Protein AF-A0A7S3GNU5-F1 (afdb_monomer_lite)

Sequence (119 aa):
MFAKAFVFVLLFIGVCAAVDQLLFTGKYSDPNHPGCARSVIRTSGSDGQVYGADAAGGEGVACDGSTDVKWGPLSAAIDGLKLVVDFSPKGGPSNLNGTYSVERNAIVWQDGNAWTKIN

Structure (mmCIF, N/CA/C/O backbone):
data_AF-A0A7S3GNU5-F1
#
_entry.id   AF-A0A7S3GNU5-F1
#
loop_
_atom_site.group_PDB
_atom_site.id
_atom_site.type_symbol
_atom_site.label_atom_id
_atom_site.label_alt_id
_atom_site.label_comp_id
_atom_site.label_asym_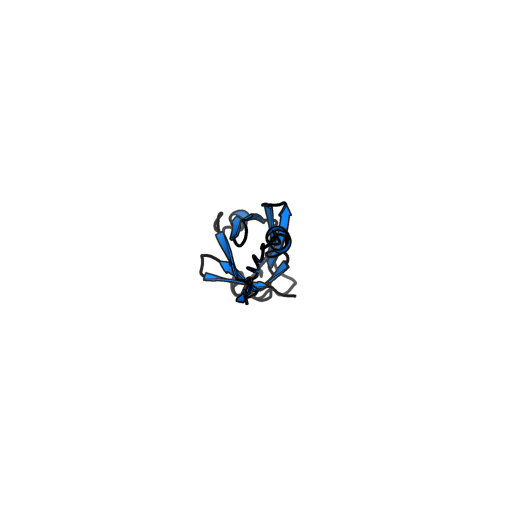id
_atom_site.label_entity_id
_atom_site.label_seq_id
_atom_site.pdbx_PDB_ins_code
_atom_site.Cartn_x
_atom_site.Cartn_y
_atom_site.Cartn_z
_atom_site.occupancy
_atom_site.B_iso_or_equiv
_atom_site.auth_seq_id
_atom_site.auth_comp_id
_atom_site.auth_asym_id
_atom_site.auth_atom_id
_atom_site.pdbx_PDB_model_num
ATOM 1 N N . MET A 1 1 ? -47.032 -33.879 32.117 1.00 41.66 1 MET A N 1
ATOM 2 C CA . MET A 1 1 ? -45.845 -33.815 31.238 1.00 41.66 1 MET A CA 1
ATOM 3 C C . MET A 1 1 ? -45.795 -32.416 30.644 1.00 41.66 1 MET A C 1
ATOM 5 O O . MET A 1 1 ? -46.633 -32.107 29.816 1.00 41.66 1 MET A O 1
ATOM 9 N N . PHE A 1 2 ? -44.901 -31.547 31.119 1.00 42.56 2 PHE A N 1
ATOM 10 C CA . PHE A 1 2 ? -44.709 -30.205 30.555 1.00 42.56 2 PHE A CA 1
ATOM 11 C C . PHE A 1 2 ? -43.218 -30.032 30.270 1.00 42.56 2 PHE A C 1
ATOM 13 O O . PHE A 1 2 ? -42.418 -29.935 31.198 1.00 42.56 2 PHE A O 1
ATOM 20 N N . ALA A 1 3 ? -42.839 -30.063 28.994 1.00 42.62 3 ALA A N 1
ATOM 21 C CA . ALA A 1 3 ? -41.476 -29.782 28.567 1.00 42.62 3 ALA A CA 1
ATOM 22 C C . ALA A 1 3 ? -41.284 -28.260 28.514 1.00 42.62 3 ALA A C 1
ATOM 24 O O . ALA A 1 3 ? -41.952 -27.571 27.745 1.00 42.62 3 ALA A O 1
ATOM 25 N N . LYS A 1 4 ? -40.393 -27.727 29.357 1.00 44.97 4 LYS A N 1
ATOM 26 C CA . LYS A 1 4 ? -39.933 -26.337 29.270 1.00 44.97 4 LYS A CA 1
ATOM 27 C C . LYS A 1 4 ? -38.939 -26.231 28.115 1.00 44.97 4 LYS A C 1
ATOM 29 O O . LYS A 1 4 ? -37.869 -26.830 28.174 1.00 44.97 4 LYS A O 1
ATOM 34 N N . ALA A 1 5 ? -39.290 -25.468 27.086 1.00 49.53 5 ALA A N 1
ATOM 35 C CA . ALA A 1 5 ? -38.355 -25.080 26.041 1.00 49.53 5 ALA A CA 1
ATOM 36 C C . ALA A 1 5 ? -37.333 -24.091 26.625 1.00 49.53 5 ALA A C 1
ATOM 38 O O . ALA A 1 5 ? -37.691 -23.001 27.069 1.00 49.53 5 ALA A O 1
ATOM 39 N N . PHE A 1 6 ? -36.064 -24.492 26.650 1.00 51.59 6 PHE A N 1
ATOM 40 C CA . PHE A 1 6 ? -34.943 -23.599 26.923 1.00 51.59 6 PHE A CA 1
ATOM 41 C C . PHE A 1 6 ? -34.643 -22.813 25.645 1.00 51.59 6 PHE A C 1
ATOM 43 O O . PHE A 1 6 ? -34.148 -23.369 24.668 1.00 51.59 6 PHE A O 1
ATOM 50 N N . VAL A 1 7 ? -34.958 -21.519 25.642 1.00 51.97 7 VAL A N 1
ATOM 51 C CA . VAL A 1 7 ? -34.504 -20.599 24.596 1.00 51.97 7 VAL A CA 1
ATOM 52 C C . VAL A 1 7 ? -33.064 -20.214 24.926 1.00 51.97 7 VAL A C 1
ATOM 54 O O . VAL A 1 7 ? -32.810 -19.496 25.891 1.00 51.97 7 VAL A O 1
ATOM 57 N N . PHE A 1 8 ? -32.116 -20.718 24.140 1.00 47.41 8 PHE A N 1
ATOM 58 C CA . PHE A 1 8 ? -30.720 -20.293 24.188 1.00 47.41 8 PHE A CA 1
AT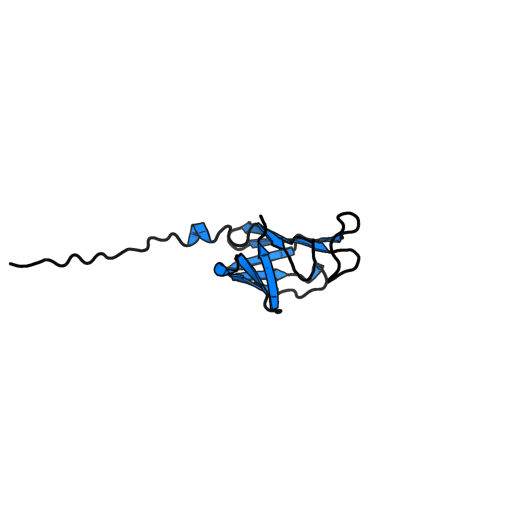OM 59 C C . PHE A 1 8 ? -30.600 -18.971 23.419 1.00 47.41 8 PHE A C 1
ATOM 61 O O . PHE A 1 8 ? -30.479 -18.955 22.196 1.00 47.41 8 PHE A O 1
ATOM 68 N N . VAL A 1 9 ? -30.677 -17.841 24.125 1.00 55.81 9 VAL A N 1
ATOM 69 C CA . VAL A 1 9 ? -30.266 -16.552 23.557 1.00 55.81 9 VAL A CA 1
ATOM 70 C C . VAL A 1 9 ? -28.740 -16.531 23.574 1.00 55.81 9 VAL A C 1
ATOM 72 O O . VAL A 1 9 ? -28.121 -16.280 24.607 1.00 55.81 9 VAL A O 1
ATOM 75 N N . LEU A 1 10 ? -28.128 -16.842 22.432 1.00 54.47 10 LEU A N 1
ATOM 76 C CA . LEU A 1 10 ? -26.713 -16.578 22.185 1.00 54.47 10 LEU A CA 1
ATOM 77 C C . LEU A 1 10 ? -26.522 -15.060 22.142 1.00 54.47 10 LEU A C 1
ATOM 79 O O . LEU A 1 10 ? -26.723 -14.408 21.119 1.00 54.47 10 LEU A O 1
ATOM 83 N N . LEU A 1 11 ? -26.169 -14.491 23.291 1.00 52.84 11 LEU A N 1
ATOM 84 C CA . LEU A 1 11 ? -25.666 -13.133 23.382 1.00 52.84 11 LEU A CA 1
ATOM 85 C C . LEU A 1 11 ? -24.315 -13.112 22.650 1.00 52.84 11 LEU A C 1
ATOM 87 O O . LEU A 1 11 ? -23.327 -13.640 23.156 1.00 52.84 11 LEU A O 1
ATOM 91 N N . PHE A 1 12 ? -24.269 -12.550 21.439 1.00 55.47 12 PHE A N 1
ATOM 92 C CA . PHE A 1 12 ? -23.013 -12.249 20.751 1.00 55.47 12 PHE A CA 1
ATOM 93 C C . PHE A 1 12 ? -22.323 -11.106 21.503 1.00 55.47 12 PHE A C 1
ATOM 95 O O . PHE A 1 12 ? -22.512 -9.928 21.207 1.00 55.47 12 PHE A O 1
ATOM 102 N N . ILE A 1 13 ? -21.563 -11.460 22.536 1.00 55.25 13 ILE A N 1
ATOM 103 C CA . ILE A 1 13 ? -20.775 -10.515 23.321 1.00 55.25 13 ILE A CA 1
ATOM 104 C C . ILE A 1 13 ? -19.635 -10.003 22.431 1.00 55.25 13 ILE A C 1
ATOM 106 O O . ILE A 1 13 ? -18.634 -10.681 22.253 1.00 55.25 13 ILE A O 1
ATOM 110 N N . GLY A 1 14 ? -19.821 -8.830 21.825 1.00 57.25 14 GLY A N 1
ATOM 111 C CA . GLY A 1 14 ? -18.801 -7.797 21.599 1.00 57.25 14 GLY A CA 1
ATOM 112 C C . GLY A 1 14 ? -17.354 -8.185 21.252 1.00 57.25 14 GLY A C 1
ATOM 113 O O . GLY A 1 14 ? -16.448 -7.539 21.767 1.00 57.25 14 GLY A O 1
ATOM 114 N N . VAL A 1 15 ? -17.093 -9.151 20.363 1.00 52.34 15 VAL A N 1
ATOM 115 C CA . VAL A 1 15 ? -15.712 -9.434 19.887 1.00 52.34 15 VAL A CA 1
ATOM 116 C C . VAL A 1 15 ? -15.285 -8.523 18.715 1.00 52.34 15 VAL A C 1
ATOM 118 O O . VAL A 1 15 ? -14.129 -8.533 18.303 1.00 52.34 15 VAL A O 1
ATOM 121 N N . CYS A 1 16 ? -16.181 -7.678 18.188 1.00 55.50 16 CYS A N 1
ATOM 122 C CA . CYS A 1 16 ? -15.939 -6.902 16.959 1.00 55.50 16 CYS A CA 1
ATOM 123 C C . CYS A 1 16 ? -14.730 -5.940 17.041 1.00 55.50 16 CYS A C 1
ATOM 125 O O . CYS A 1 16 ? -14.024 -5.750 16.057 1.00 55.50 16 CYS A O 1
ATOM 127 N N . ALA A 1 17 ? -14.430 -5.374 18.215 1.00 52.12 17 ALA A N 1
ATOM 128 C CA . ALA A 1 17 ? -13.407 -4.330 18.335 1.00 52.12 17 ALA A CA 1
ATOM 129 C C . ALA A 1 17 ? -11.954 -4.845 18.286 1.00 52.12 17 ALA A C 1
ATOM 131 O O . ALA A 1 17 ? -11.064 -4.108 17.871 1.00 52.12 17 ALA A O 1
ATOM 132 N N . ALA A 1 18 ? -11.690 -6.090 18.701 1.00 53.22 18 ALA A N 1
ATOM 133 C CA . ALA A 1 18 ? -10.322 -6.620 18.761 1.00 53.22 18 ALA A CA 1
ATOM 134 C C . ALA A 1 18 ? -9.830 -7.167 17.409 1.00 53.22 18 ALA A C 1
ATOM 136 O O . ALA A 1 18 ? -8.633 -7.134 17.133 1.00 53.22 18 ALA A O 1
ATOM 137 N N . VAL A 1 19 ? -10.745 -7.634 16.552 1.00 55.22 19 VAL A N 1
ATOM 138 C CA . VAL A 1 19 ? -10.419 -8.132 15.202 1.00 55.22 19 VAL A CA 1
ATOM 139 C C . VAL A 1 19 ? -10.185 -7.005 14.188 1.00 55.22 19 VAL A C 1
ATOM 141 O O . VAL A 1 19 ? -9.490 -7.212 13.197 1.00 55.22 19 VAL A O 1
ATOM 144 N N . ASP A 1 20 ? -10.703 -5.803 14.453 1.00 60.38 20 ASP A N 1
ATOM 145 C CA . ASP A 1 20 ? -10.592 -4.649 13.551 1.00 60.38 20 ASP A CA 1
ATOM 146 C C . ASP A 1 20 ? -9.196 -3.993 13.562 1.00 60.38 20 ASP A C 1
ATOM 148 O O . ASP A 1 20 ? -8.709 -3.489 12.550 1.00 60.38 20 ASP A O 1
ATOM 152 N N . GLN A 1 21 ? -8.492 -4.031 14.698 1.00 60.50 21 GLN A N 1
ATOM 153 C CA . GLN A 1 21 ? -7.303 -3.193 14.921 1.00 60.50 21 GLN A CA 1
ATOM 154 C C . GLN A 1 21 ? -6.106 -3.519 14.007 1.00 60.50 21 GLN A C 1
ATOM 156 O O . GLN A 1 21 ? -5.262 -2.656 13.778 1.00 60.50 21 GLN A O 1
ATOM 161 N N . LEU A 1 22 ? -6.021 -4.732 13.452 1.00 78.19 22 LEU A N 1
ATOM 162 C CA . LEU A 1 22 ? -4.863 -5.186 12.663 1.00 78.19 22 LEU A CA 1
ATOM 163 C C . LEU A 1 22 ? -5.212 -5.691 11.264 1.00 78.19 22 LEU A C 1
ATOM 165 O O . LEU A 1 22 ? -4.330 -6.185 10.561 1.00 78.19 22 LEU A O 1
ATOM 169 N N . LEU A 1 23 ? -6.470 -5.563 10.839 1.00 90.31 23 LEU A N 1
ATOM 170 C CA . LEU A 1 23 ? -6.918 -6.133 9.572 1.00 90.31 23 LEU A CA 1
ATOM 171 C C . LEU A 1 23 ? -6.094 -5.592 8.395 1.00 90.31 23 LEU A C 1
ATOM 173 O O . LEU A 1 23 ? -5.485 -6.357 7.644 1.00 90.31 23 LEU A O 1
ATOM 177 N N . PHE A 1 24 ? -5.980 -4.266 8.324 1.00 95.19 24 PHE A N 1
ATOM 178 C CA . PHE A 1 24 ? -5.179 -3.575 7.322 1.00 95.19 24 PHE A CA 1
ATOM 179 C C . PHE A 1 24 ? -3.675 -3.617 7.594 1.00 95.19 24 PHE A C 1
ATOM 181 O O . PHE A 1 24 ? -2.901 -3.511 6.649 1.00 95.19 24 PHE A O 1
ATOM 188 N N . THR A 1 25 ? -3.221 -3.786 8.835 1.00 95.75 25 THR A N 1
ATOM 189 C CA . THR A 1 25 ? -1.781 -3.769 9.126 1.00 95.75 25 THR A CA 1
ATOM 190 C C . THR A 1 25 ? -1.084 -4.957 8.463 1.00 95.75 25 THR A C 1
ATOM 192 O O . THR A 1 25 ? -1.486 -6.110 8.646 1.00 95.75 25 THR A O 1
ATOM 195 N N . GLY A 1 26 ? -0.036 -4.690 7.685 1.00 96.38 26 GLY A N 1
ATOM 196 C CA . GLY A 1 26 ? 0.751 -5.722 7.015 1.00 96.38 26 GLY A CA 1
ATOM 197 C C . GLY A 1 26 ? 1.393 -5.256 5.715 1.00 96.38 26 GLY A C 1
ATOM 198 O O . GLY A 1 26 ? 1.350 -4.076 5.361 1.00 96.38 26 GLY A O 1
ATOM 199 N N . LYS A 1 27 ? 1.993 -6.217 5.008 1.00 98.19 27 LYS A N 1
ATOM 200 C CA . LYS A 1 27 ? 2.565 -6.021 3.678 1.00 98.19 27 LYS A CA 1
ATOM 201 C C . LYS A 1 27 ? 1.612 -6.530 2.607 1.00 98.19 27 LYS A C 1
ATOM 203 O O . LYS A 1 27 ? 0.892 -7.501 2.824 1.00 98.19 27 LYS A O 1
ATOM 208 N N . TYR A 1 28 ? 1.644 -5.898 1.444 1.00 98.62 28 TYR A N 1
ATOM 209 C CA . TYR A 1 28 ? 0.784 -6.224 0.321 1.00 98.62 28 TYR A CA 1
ATOM 210 C C . TYR A 1 28 ? 1.565 -6.243 -0.986 1.00 98.62 28 TYR A C 1
ATOM 212 O O . TYR A 1 28 ? 2.461 -5.429 -1.205 1.00 98.62 28 TYR A O 1
ATOM 220 N N . SER A 1 29 ? 1.191 -7.164 -1.861 1.00 98.44 29 SER A N 1
ATOM 221 C CA . SER A 1 29 ? 1.565 -7.153 -3.270 1.00 98.44 29 SER A CA 1
ATOM 222 C C . SER A 1 29 ? 0.595 -6.267 -4.048 1.00 98.44 29 SER A C 1
ATOM 224 O O . SER A 1 29 ? -0.617 -6.373 -3.869 1.00 98.44 29 SER A O 1
ATOM 226 N N . ASP A 1 30 ? 1.136 -5.392 -4.889 1.00 98.38 30 ASP A N 1
ATOM 227 C CA . ASP A 1 30 ? 0.393 -4.513 -5.791 1.00 98.38 30 ASP A CA 1
ATOM 228 C C . ASP A 1 30 ? 0.663 -4.976 -7.231 1.00 98.38 30 ASP A C 1
ATOM 230 O O . ASP A 1 30 ? 1.813 -4.905 -7.669 1.00 98.38 30 ASP A O 1
ATOM 234 N N . PRO A 1 31 ? -0.334 -5.494 -7.969 1.00 98.06 31 PRO A N 1
ATOM 235 C CA . PRO A 1 31 ? -0.111 -6.015 -9.317 1.00 98.06 31 PRO A CA 1
ATOM 236 C C . PRO A 1 31 ? 0.360 -4.938 -10.302 1.00 98.06 31 PRO A C 1
ATOM 238 O O . PRO A 1 31 ? 1.072 -5.268 -11.249 1.00 98.06 31 PRO A O 1
ATOM 241 N N . ASN A 1 32 ? 0.034 -3.666 -10.058 1.00 97.62 32 ASN A N 1
ATOM 242 C CA . ASN A 1 32 ? 0.505 -2.559 -10.888 1.00 97.62 32 ASN A CA 1
ATOM 243 C C . ASN A 1 32 ? 1.978 -2.222 -10.617 1.00 97.62 32 ASN A C 1
ATOM 245 O O . ASN A 1 32 ? 2.614 -1.561 -11.428 1.00 97.62 32 ASN A O 1
ATOM 249 N N . HIS A 1 33 ? 2.557 -2.701 -9.514 1.00 97.25 33 HIS A N 1
ATOM 250 C CA . HIS A 1 33 ? 3.972 -2.521 -9.195 1.00 97.25 33 HIS A CA 1
ATOM 251 C C . HIS A 1 33 ? 4.589 -3.851 -8.727 1.00 97.25 33 HIS A C 1
ATOM 253 O O . HIS A 1 33 ? 4.779 -4.078 -7.525 1.00 97.25 33 HIS A O 1
ATOM 259 N N . PRO A 1 34 ? 4.894 -4.767 -9.667 1.00 98.00 34 PRO A N 1
ATOM 260 C CA . PRO A 1 34 ? 5.397 -6.099 -9.346 1.00 98.00 34 PRO A CA 1
ATOM 261 C C . PRO A 1 34 ? 6.662 -6.056 -8.477 1.00 98.00 34 PRO A C 1
ATOM 263 O O . PRO A 1 34 ? 7.561 -5.252 -8.689 1.00 98.00 34 PRO A O 1
ATOM 266 N N . GLY A 1 35 ? 6.752 -6.908 -7.456 1.00 97.00 35 GLY A N 1
ATOM 267 C CA . GLY A 1 35 ? 7.910 -6.929 -6.546 1.00 97.00 35 GLY A CA 1
ATOM 268 C C . GLY A 1 35 ? 8.042 -5.707 -5.621 1.00 97.00 35 GLY A C 1
ATOM 269 O O . GLY A 1 35 ? 8.861 -5.726 -4.706 1.00 97.00 35 GLY A O 1
ATOM 270 N N . CYS A 1 36 ? 7.210 -4.679 -5.786 1.00 97.56 36 CYS A N 1
ATOM 271 C CA . CYS A 1 36 ? 7.239 -3.452 -5.004 1.00 97.56 36 CYS A CA 1
ATOM 272 C C . CYS A 1 36 ? 6.214 -3.485 -3.860 1.00 97.56 36 CYS A C 1
ATOM 274 O O . CYS A 1 36 ? 5.133 -2.896 -3.946 1.00 97.56 36 CYS A O 1
ATOM 276 N N . ALA A 1 37 ? 6.531 -4.193 -2.774 1.00 97.50 37 ALA A N 1
ATOM 277 C CA . ALA A 1 37 ? 5.588 -4.376 -1.671 1.00 97.50 37 ALA A CA 1
ATOM 278 C C . ALA A 1 37 ? 5.100 -3.044 -1.065 1.00 97.50 37 ALA A C 1
ATOM 280 O O . ALA A 1 37 ? 5.871 -2.106 -0.842 1.00 97.50 37 ALA A O 1
ATOM 281 N N . ARG A 1 38 ? 3.807 -2.995 -0.742 1.00 98.56 38 ARG A N 1
ATOM 282 C CA . ARG A 1 38 ? 3.163 -1.900 -0.007 1.00 98.56 38 ARG A CA 1
ATOM 283 C C . ARG A 1 38 ? 3.079 -2.273 1.459 1.00 98.56 38 ARG A C 1
ATOM 285 O O . ARG A 1 38 ? 2.875 -3.439 1.778 1.00 98.56 38 ARG A O 1
ATOM 292 N N . SER A 1 39 ? 3.213 -1.310 2.356 1.00 98.25 39 SER A N 1
ATOM 293 C CA . SER A 1 39 ? 3.051 -1.532 3.791 1.00 98.25 39 SER A CA 1
ATOM 294 C C . SER A 1 39 ? 1.980 -0.608 4.326 1.00 98.25 39 SER A C 1
ATOM 296 O O . SER A 1 39 ? 2.042 0.596 4.099 1.00 98.25 39 SER A O 1
ATOM 298 N N . VAL A 1 40 ? 1.035 -1.165 5.072 1.00 98.06 40 VAL A N 1
ATOM 299 C CA . VAL A 1 40 ? 0.025 -0.399 5.802 1.00 98.06 40 VAL A CA 1
ATOM 300 C C . VAL A 1 40 ? 0.250 -0.622 7.290 1.00 98.06 40 VAL A C 1
ATOM 302 O O . VAL A 1 40 ? 0.456 -1.754 7.732 1.00 98.06 40 VAL A O 1
ATOM 305 N N . ILE A 1 41 ? 0.239 0.462 8.058 1.00 96.00 41 ILE A N 1
ATOM 306 C CA . ILE A 1 41 ? 0.408 0.452 9.511 1.00 96.00 41 ILE A CA 1
ATOM 307 C C . ILE A 1 41 ? -0.731 1.266 10.113 1.00 96.00 41 ILE A C 1
ATOM 309 O O . ILE A 1 41 ? -0.885 2.434 9.770 1.00 96.00 41 ILE A O 1
ATOM 313 N N . ARG A 1 42 ? -1.517 0.680 11.020 1.00 94.38 42 ARG A N 1
ATOM 314 C CA . ARG A 1 42 ? -2.442 1.449 11.865 1.00 94.38 42 ARG A CA 1
ATOM 315 C C . ARG A 1 42 ? -1.645 2.121 12.982 1.00 94.38 42 ARG A C 1
ATOM 317 O O . ARG A 1 42 ? -0.950 1.439 13.732 1.00 94.38 42 ARG A O 1
ATOM 324 N N . THR A 1 43 ? -1.707 3.445 13.063 1.00 93.69 43 THR A N 1
ATOM 325 C CA . THR A 1 43 ? -0.984 4.245 14.062 1.00 93.69 43 THR A CA 1
ATOM 326 C C . THR A 1 43 ? -1.862 4.586 15.260 1.00 93.69 43 THR A C 1
ATOM 328 O O . THR A 1 43 ? -1.356 4.705 16.373 1.00 93.69 43 THR A O 1
ATOM 331 N N . SER A 1 44 ? -3.173 4.718 15.055 1.00 87.88 44 SER A N 1
ATOM 332 C CA . SER A 1 44 ? -4.148 5.007 16.106 1.00 87.88 44 SER A CA 1
ATOM 333 C C . SER A 1 44 ? -5.517 4.415 15.746 1.00 87.88 44 SER A C 1
ATOM 335 O O . SER A 1 44 ? -5.705 3.866 14.661 1.00 87.88 44 SER A O 1
ATOM 337 N N . GLY A 1 45 ? -6.491 4.531 16.654 1.00 86.31 45 GLY A N 1
ATOM 338 C CA . GLY A 1 45 ? -7.846 4.013 16.479 1.00 86.31 45 GLY A CA 1
ATOM 339 C C . GLY A 1 45 ? -8.441 4.253 15.090 1.00 86.31 45 GLY A C 1
ATOM 340 O O . GLY A 1 45 ? -8.975 3.307 14.543 1.00 86.31 45 GLY A O 1
ATOM 341 N N . SER A 1 46 ? -8.302 5.428 14.476 1.00 93.31 46 SER A N 1
ATOM 342 C CA . SER A 1 46 ? -8.782 5.699 13.106 1.00 93.31 46 SER A CA 1
ATOM 343 C C . SER A 1 46 ? -7.678 6.104 12.131 1.00 93.31 46 SER A C 1
ATOM 345 O O . SER A 1 46 ? -7.961 6.329 10.958 1.00 93.31 46 SER A O 1
ATOM 347 N N . ASP A 1 47 ? -6.433 6.199 12.592 1.00 95.50 47 ASP A N 1
ATOM 348 C CA . ASP A 1 47 ? -5.328 6.710 11.786 1.00 95.50 47 ASP A CA 1
ATOM 349 C C . ASP A 1 47 ? -4.396 5.580 11.359 1.00 95.50 47 ASP A C 1
ATOM 351 O O . ASP A 1 47 ? -4.109 4.636 12.106 1.00 95.50 47 ASP A O 1
ATOM 355 N N . GLY A 1 48 ? -3.879 5.699 10.146 1.00 96.31 48 GLY A N 1
ATOM 356 C CA . GLY A 1 48 ? -2.884 4.807 9.592 1.00 96.31 48 GLY A CA 1
ATOM 357 C C . GLY A 1 48 ? -1.883 5.534 8.710 1.00 96.31 48 GLY A C 1
ATOM 358 O O . GLY A 1 48 ? -1.997 6.725 8.416 1.00 96.31 48 GLY A O 1
ATOM 359 N N . GLN A 1 49 ? -0.881 4.782 8.279 1.00 98.19 49 GLN A N 1
ATOM 360 C CA . GLN A 1 49 ? 0.148 5.223 7.355 1.00 98.19 49 GLN A CA 1
ATOM 361 C C . GLN A 1 49 ? 0.396 4.157 6.295 1.00 98.19 49 GLN A C 1
ATOM 363 O O . GLN A 1 49 ? 0.395 2.957 6.590 1.00 98.19 49 GLN A O 1
ATOM 368 N N . VAL A 1 50 ? 0.633 4.603 5.062 1.00 98.56 50 VAL A N 1
ATOM 369 C CA . VAL A 1 50 ? 0.973 3.736 3.931 1.00 98.56 50 VAL A CA 1
ATOM 370 C C . VAL A 1 50 ? 2.364 4.073 3.406 1.00 98.56 50 VAL A C 1
ATOM 372 O O . VAL A 1 50 ? 2.721 5.239 3.240 1.00 98.56 50 VAL A O 1
ATOM 375 N N . TYR A 1 51 ? 3.145 3.034 3.135 1.00 98.62 51 TYR A N 1
ATOM 376 C CA . TYR A 1 51 ? 4.503 3.108 2.606 1.00 98.62 51 TYR A CA 1
ATOM 377 C C . TYR A 1 51 ? 4.659 2.174 1.410 1.00 98.62 51 TYR A C 1
ATOM 379 O O . TYR A 1 51 ? 3.913 1.203 1.258 1.00 98.62 51 TYR A O 1
ATOM 387 N N . GLY A 1 52 ? 5.695 2.411 0.618 1.00 97.75 52 GLY A N 1
ATOM 388 C CA . GLY A 1 52 ? 6.110 1.498 -0.434 1.00 97.75 52 GLY A CA 1
ATOM 389 C C . GLY A 1 52 ? 7.337 2.013 -1.169 1.00 97.75 52 GLY A C 1
ATOM 390 O O . GLY A 1 52 ? 8.011 2.946 -0.731 1.00 97.75 52 GLY A O 1
ATOM 391 N N . ALA A 1 53 ? 7.624 1.383 -2.295 1.00 97.44 53 ALA A N 1
ATOM 392 C CA . ALA A 1 53 ? 8.580 1.865 -3.277 1.00 97.44 53 ALA A CA 1
ATOM 393 C C . ALA A 1 53 ? 8.004 1.630 -4.668 1.00 97.44 53 ALA A C 1
ATOM 395 O O . ALA A 1 53 ? 7.189 0.733 -4.815 1.00 97.44 53 ALA A O 1
ATOM 396 N N . ASP A 1 54 ? 8.396 2.401 -5.668 1.00 97.19 54 ASP A N 1
ATOM 397 C CA . ASP A 1 54 ? 8.083 2.094 -7.065 1.00 97.19 54 ASP A CA 1
ATOM 398 C C . ASP A 1 54 ? 9.394 1.876 -7.817 1.00 97.19 54 ASP A C 1
ATOM 400 O O . ASP A 1 54 ? 10.396 2.518 -7.500 1.00 97.19 54 ASP A O 1
ATOM 404 N N . ALA A 1 55 ? 9.405 0.990 -8.810 1.00 97.44 55 ALA A N 1
ATOM 405 C CA . ALA A 1 55 ? 10.559 0.854 -9.688 1.00 97.44 55 ALA A CA 1
ATOM 406 C C . ALA A 1 55 ? 10.847 2.192 -10.391 1.00 97.44 55 ALA A C 1
ATOM 408 O O . ALA A 1 55 ? 9.919 2.937 -10.719 1.00 97.44 55 ALA A O 1
ATOM 409 N N . ALA A 1 56 ? 12.115 2.486 -10.690 1.00 95.94 56 ALA A N 1
ATOM 410 C CA . ALA A 1 56 ? 12.488 3.717 -11.398 1.00 95.94 56 ALA A CA 1
ATOM 411 C C . ALA A 1 56 ? 11.792 3.863 -12.768 1.00 95.94 56 ALA A C 1
ATOM 413 O O . ALA A 1 56 ? 11.565 4.976 -13.236 1.00 95.94 56 ALA A O 1
ATOM 414 N N . GLY A 1 57 ? 11.430 2.738 -13.397 1.00 95.12 57 GLY A N 1
ATOM 415 C CA . GLY A 1 57 ? 10.680 2.696 -14.654 1.00 95.12 57 GLY A CA 1
ATOM 416 C C . GLY A 1 57 ? 9.175 2.973 -14.528 1.00 95.12 57 GLY A C 1
ATOM 417 O O . GLY A 1 57 ? 8.508 3.074 -15.554 1.00 95.12 57 GLY A O 1
ATOM 418 N N . GLY A 1 58 ? 8.642 3.119 -13.311 1.00 93.81 58 GLY A N 1
ATOM 419 C CA . GLY A 1 58 ? 7.235 3.422 -13.056 1.00 93.81 58 GLY A CA 1
ATOM 420 C C . GLY A 1 58 ? 6.326 2.192 -12.973 1.00 93.81 58 GLY A C 1
ATOM 421 O O . GLY A 1 58 ? 6.741 1.104 -12.576 1.00 93.81 58 GLY A O 1
ATOM 422 N N . GLU A 1 59 ? 5.048 2.395 -13.290 1.00 94.50 59 GLU A N 1
ATO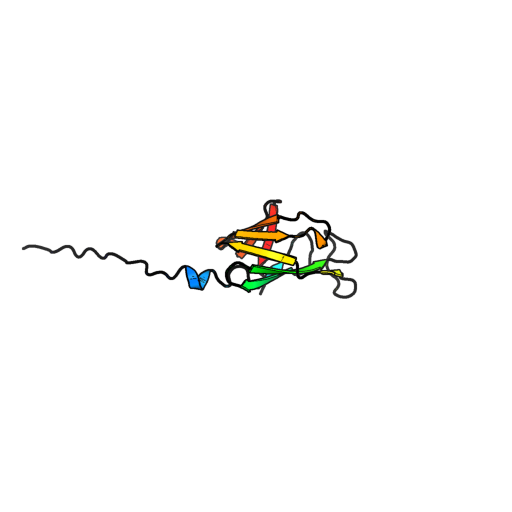M 423 C CA . GLU A 1 59 ? 4.005 1.368 -13.224 1.00 94.50 59 GLU A CA 1
ATOM 424 C C . GLU A 1 59 ? 4.269 0.209 -14.203 1.00 94.50 59 GLU A C 1
ATOM 426 O O . GLU A 1 59 ? 4.775 0.399 -15.308 1.00 94.50 59 GLU A O 1
ATOM 431 N N . GLY A 1 60 ? 3.945 -1.013 -13.786 1.00 96.62 60 GLY A N 1
ATOM 432 C CA . GLY A 1 60 ? 4.153 -2.251 -14.540 1.00 96.62 60 GLY A CA 1
ATOM 433 C C . GLY A 1 60 ? 5.596 -2.761 -14.541 1.00 96.62 60 GLY A C 1
ATOM 434 O O . GLY A 1 60 ? 5.839 -3.905 -14.929 1.00 96.62 60 GLY A O 1
ATOM 435 N N . VAL A 1 61 ? 6.554 -1.956 -14.077 1.00 97.94 61 VAL A N 1
ATOM 436 C CA . VAL A 1 61 ? 7.962 -2.343 -13.965 1.00 97.94 61 VAL A CA 1
ATOM 437 C C . VAL A 1 61 ? 8.216 -2.941 -12.586 1.00 97.94 61 VAL A C 1
ATOM 439 O O . VAL A 1 61 ? 7.783 -2.402 -11.567 1.00 97.94 61 VAL A O 1
ATOM 442 N N . ALA A 1 62 ? 8.909 -4.080 -12.557 1.00 97.81 62 ALA A N 1
ATOM 443 C CA . ALA A 1 62 ? 9.213 -4.754 -11.308 1.00 97.81 62 ALA A CA 1
ATOM 444 C C . ALA A 1 62 ? 10.301 -4.017 -10.517 1.00 97.81 62 ALA A C 1
ATOM 446 O O . ALA A 1 62 ? 11.281 -3.561 -11.106 1.00 97.81 62 ALA A O 1
ATOM 447 N N . CYS A 1 63 ? 10.153 -3.951 -9.193 1.00 97.94 63 CYS A N 1
ATOM 448 C CA . CYS A 1 63 ? 11.220 -3.472 -8.317 1.00 97.94 63 CYS A CA 1
ATOM 449 C C . CYS A 1 63 ? 12.458 -4.374 -8.424 1.00 97.94 63 CYS A C 1
ATOM 451 O O . CYS A 1 63 ? 12.342 -5.603 -8.401 1.00 97.94 63 CYS A O 1
ATOM 453 N N . ASP A 1 64 ? 13.636 -3.758 -8.521 1.00 96.44 64 ASP A N 1
ATOM 454 C CA . ASP A 1 64 ? 14.922 -4.449 -8.685 1.00 96.44 64 ASP A CA 1
ATOM 455 C C . ASP A 1 64 ? 15.771 -4.457 -7.397 1.00 96.44 64 ASP A C 1
ATOM 457 O O . ASP A 1 64 ? 16.810 -5.117 -7.333 1.00 96.44 64 ASP A O 1
ATOM 461 N N . GLY A 1 65 ? 15.329 -3.748 -6.351 1.00 95.31 65 GLY A N 1
ATOM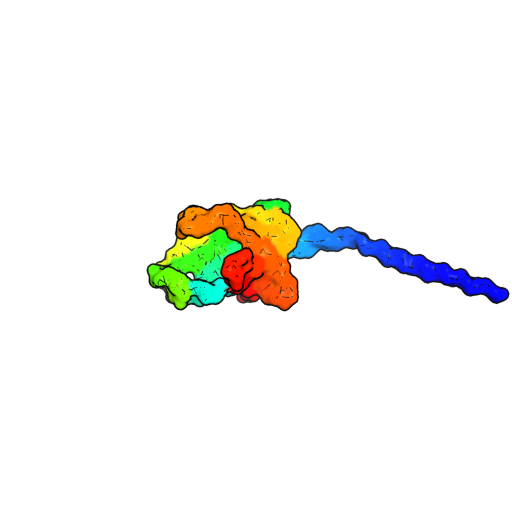 462 C CA . GLY A 1 65 ? 16.017 -3.614 -5.066 1.00 95.31 65 GLY A CA 1
ATOM 463 C C . GLY A 1 65 ? 17.190 -2.627 -5.055 1.00 95.31 65 GLY A C 1
ATOM 464 O O . GLY A 1 65 ? 17.805 -2.432 -4.005 1.00 95.31 65 GLY A O 1
ATOM 465 N N . SER A 1 66 ? 17.510 -2.000 -6.188 1.00 96.31 66 SER A N 1
ATOM 466 C CA . SER A 1 66 ? 18.678 -1.135 -6.398 1.00 96.31 66 SER A CA 1
ATOM 467 C C . SER A 1 66 ? 18.331 0.284 -6.861 1.00 96.31 66 SER A C 1
ATOM 469 O O . SER A 1 66 ? 18.943 1.238 -6.380 1.00 96.31 66 SER A O 1
ATOM 471 N N . THR A 1 67 ? 17.344 0.441 -7.747 1.00 97.00 67 THR A N 1
ATOM 472 C CA . THR A 1 67 ? 16.906 1.729 -8.310 1.00 97.00 67 THR A CA 1
ATOM 473 C C . THR A 1 67 ? 15.531 2.168 -7.804 1.00 97.00 67 THR A C 1
ATOM 475 O O . THR A 1 67 ? 15.073 3.262 -8.131 1.00 97.00 67 THR A O 1
ATOM 478 N N . ASP A 1 68 ? 14.885 1.343 -6.979 1.00 97.44 68 ASP A N 1
ATOM 479 C CA . ASP A 1 68 ? 13.537 1.585 -6.469 1.00 97.44 68 ASP A CA 1
ATOM 480 C C . ASP A 1 68 ? 13.433 2.902 -5.681 1.00 97.44 68 ASP A C 1
ATOM 482 O O . ASP A 1 68 ? 14.208 3.194 -4.763 1.00 97.44 68 ASP A O 1
ATOM 486 N N . VAL A 1 69 ? 12.403 3.683 -5.993 1.00 96.81 69 VAL A N 1
ATOM 487 C CA . VAL A 1 69 ? 12.105 4.969 -5.366 1.00 96.81 69 VAL A CA 1
ATOM 488 C C . VAL A 1 69 ? 11.139 4.755 -4.207 1.00 96.81 69 VAL A C 1
ATOM 490 O O . VAL A 1 69 ? 9.948 4.509 -4.400 1.00 96.81 69 VAL A O 1
ATOM 493 N N . LYS A 1 70 ? 11.651 4.858 -2.978 1.00 97.38 70 LYS A N 1
ATOM 494 C CA . LYS A 1 70 ? 10.854 4.741 -1.747 1.00 97.38 70 LYS A CA 1
ATOM 495 C C . LYS A 1 70 ? 9.950 5.953 -1.541 1.00 97.38 70 LYS A C 1
ATOM 497 O O . LYS A 1 70 ? 10.344 7.085 -1.808 1.00 97.38 70 LYS A O 1
ATOM 502 N N . TRP A 1 71 ? 8.769 5.713 -0.986 1.00 97.88 71 TRP A N 1
ATOM 503 C CA . TRP A 1 71 ? 7.785 6.743 -0.678 1.00 97.88 71 TRP A CA 1
ATOM 504 C C . TRP A 1 71 ? 7.023 6.439 0.620 1.00 97.88 71 TRP A C 1
ATOM 506 O O . TRP A 1 71 ? 7.004 5.311 1.122 1.00 97.88 71 TRP A O 1
ATOM 516 N N . GLY A 1 72 ? 6.364 7.470 1.147 1.00 97.25 72 GLY A N 1
ATOM 517 C CA . GLY A 1 72 ? 5.634 7.440 2.413 1.00 97.25 72 GLY A CA 1
ATOM 518 C C . GLY A 1 72 ? 6.413 8.080 3.575 1.00 97.25 72 GLY A C 1
ATOM 519 O O . GLY A 1 72 ? 7.580 8.439 3.408 1.00 97.25 72 GLY A O 1
ATOM 520 N N . PRO A 1 73 ? 5.784 8.238 4.755 1.00 98.19 73 PRO A N 1
ATOM 521 C CA . PRO A 1 73 ? 4.410 7.838 5.066 1.00 98.19 73 PRO A CA 1
ATOM 522 C C . PRO A 1 73 ? 3.370 8.679 4.321 1.00 98.19 73 PRO A C 1
ATOM 524 O O . PRO A 1 73 ? 3.445 9.904 4.307 1.00 98.19 73 PRO A O 1
ATOM 527 N N . LEU A 1 74 ? 2.380 8.015 3.732 1.00 98.56 74 LEU A N 1
ATOM 528 C CA . LEU A 1 74 ? 1.148 8.643 3.263 1.00 98.56 74 LEU A CA 1
ATOM 529 C C . LEU A 1 74 ? 0.083 8.513 4.345 1.00 98.56 74 LEU A C 1
ATOM 531 O O . LEU A 1 74 ? -0.003 7.467 4.989 1.00 98.56 74 LEU A O 1
ATOM 535 N N . SER A 1 75 ? -0.713 9.562 4.541 1.00 97.75 75 SER A N 1
ATOM 536 C CA . SER A 1 75 ? -1.796 9.547 5.524 1.00 97.75 75 SER A CA 1
ATOM 537 C C . SER A 1 75 ? -2.889 8.566 5.106 1.00 97.75 75 SER A C 1
ATOM 539 O O . SER A 1 75 ? -3.275 8.522 3.934 1.00 97.75 75 SER A O 1
ATOM 541 N N . ALA A 1 76 ? -3.391 7.803 6.072 1.00 97.88 76 ALA A N 1
ATOM 542 C CA . ALA A 1 76 ? -4.512 6.897 5.905 1.00 97.88 76 ALA A CA 1
ATOM 543 C C . ALA A 1 76 ? -5.548 7.102 7.017 1.00 97.88 76 ALA A C 1
ATOM 545 O O . ALA A 1 76 ? -5.194 7.190 8.189 1.00 97.88 76 ALA A O 1
ATOM 546 N N . ALA A 1 77 ? -6.826 7.107 6.649 1.00 97.38 77 ALA A N 1
ATOM 547 C CA . ALA A 1 77 ? -7.948 7.030 7.580 1.00 97.38 77 ALA A CA 1
ATOM 548 C C . ALA A 1 77 ? -8.583 5.637 7.501 1.00 97.38 77 ALA A C 1
ATOM 550 O O . ALA A 1 77 ? -8.824 5.130 6.403 1.00 97.38 77 ALA A O 1
ATOM 551 N N . ILE A 1 78 ? -8.849 5.019 8.650 1.00 95.69 78 ILE A N 1
ATOM 552 C CA . ILE A 1 78 ? -9.406 3.669 8.771 1.00 95.69 78 ILE A CA 1
ATOM 553 C C . ILE A 1 78 ? -10.723 3.725 9.546 1.00 95.69 78 ILE A C 1
ATOM 555 O O . ILE A 1 78 ? -10.777 4.246 10.659 1.00 95.69 78 ILE A O 1
ATOM 559 N N . ASP A 1 79 ? -11.765 3.131 8.966 1.00 93.12 79 ASP A N 1
ATOM 560 C CA . ASP A 1 79 ? -13.091 2.988 9.571 1.00 93.12 79 ASP A CA 1
ATOM 561 C C . ASP A 1 79 ? -13.660 1.597 9.250 1.00 93.12 79 ASP A C 1
ATOM 563 O O . ASP A 1 79 ? -14.115 1.322 8.133 1.00 93.12 79 ASP A O 1
ATOM 567 N N . GLY A 1 80 ? -13.566 0.683 10.219 1.00 90.88 80 GLY A N 1
ATOM 568 C CA . GLY A 1 80 ? -13.906 -0.727 10.043 1.00 90.88 80 GLY A CA 1
ATOM 569 C C . GLY A 1 80 ? -13.154 -1.355 8.864 1.00 90.88 80 GLY A C 1
ATOM 570 O O . GLY A 1 80 ? -11.928 -1.372 8.817 1.00 90.88 80 GLY A O 1
ATOM 571 N N . LEU A 1 81 ? -13.901 -1.830 7.860 1.00 94.19 81 LEU A N 1
ATOM 572 C CA . LEU A 1 81 ? -13.344 -2.435 6.641 1.00 94.19 81 LEU A CA 1
ATOM 573 C C . LEU A 1 81 ? -12.939 -1.419 5.566 1.00 94.19 81 LEU A C 1
ATOM 575 O O . LEU A 1 81 ? -12.618 -1.836 4.454 1.00 94.19 81 LEU A O 1
ATOM 579 N N . LYS A 1 82 ? -12.982 -0.113 5.840 1.00 96.56 82 LYS A N 1
ATOM 580 C CA . LYS A 1 82 ? -12.632 0.937 4.878 1.00 96.56 82 LYS A CA 1
ATOM 581 C C . LYS A 1 82 ? -11.291 1.572 5.218 1.00 96.56 82 LYS A C 1
ATOM 583 O O . LYS A 1 82 ? -10.981 1.805 6.383 1.00 96.56 82 LYS A O 1
ATOM 588 N N . LEU A 1 83 ? -10.539 1.892 4.174 1.00 97.12 83 LEU A N 1
ATOM 589 C CA . LEU A 1 83 ? -9.276 2.615 4.218 1.00 97.12 83 LEU A CA 1
ATOM 590 C C . LEU A 1 83 ? -9.331 3.732 3.174 1.00 97.12 83 LEU A C 1
ATOM 592 O O . LEU A 1 83 ? -9.641 3.467 2.017 1.00 97.12 83 LEU A O 1
ATOM 596 N N . VAL A 1 84 ? -9.015 4.963 3.556 1.00 98.50 84 VAL A N 1
ATOM 597 C CA . VAL A 1 84 ? -8.867 6.087 2.620 1.00 98.50 84 VAL A CA 1
ATOM 598 C C . VAL A 1 84 ? -7.442 6.594 2.704 1.00 98.50 84 VAL A C 1
ATOM 600 O O . VAL A 1 84 ? -6.979 6.890 3.801 1.00 98.50 84 VAL A O 1
ATOM 603 N N . VAL A 1 85 ? -6.751 6.688 1.569 1.00 98.62 85 VAL A N 1
ATOM 604 C CA . VAL A 1 85 ? -5.342 7.106 1.514 1.00 98.62 85 VAL A CA 1
ATOM 605 C C . VAL A 1 85 ? -5.180 8.339 0.636 1.00 98.62 85 VAL A C 1
ATOM 607 O O . VAL A 1 85 ? -5.755 8.417 -0.454 1.00 98.62 85 VAL A O 1
ATOM 610 N N . ASP A 1 86 ? -4.350 9.270 1.099 1.00 98.25 86 ASP A N 1
ATOM 611 C CA . ASP A 1 86 ? -3.915 10.428 0.324 1.00 98.25 86 ASP A CA 1
ATOM 612 C C . ASP A 1 86 ? -2.633 10.106 -0.461 1.00 98.25 86 ASP A C 1
ATOM 614 O O . ASP A 1 86 ? -1.527 10.117 0.083 1.00 98.25 86 ASP A O 1
ATOM 618 N N . PHE A 1 87 ? -2.780 9.814 -1.757 1.00 97.69 87 PHE A N 1
ATOM 619 C CA . PHE A 1 87 ? -1.661 9.599 -2.678 1.00 97.69 87 PHE A CA 1
ATOM 620 C C . PHE A 1 87 ? -1.198 10.882 -3.383 1.00 97.69 87 PHE A C 1
ATOM 622 O O . PHE A 1 87 ? -0.276 10.821 -4.202 1.00 97.69 87 PHE A O 1
ATOM 629 N N . SER A 1 88 ? -1.771 12.051 -3.072 1.00 97.69 88 SER A N 1
ATOM 630 C CA . SER A 1 88 ? -1.389 13.316 -3.714 1.00 97.69 88 SER A CA 1
ATOM 631 C C . SER A 1 88 ? 0.084 13.713 -3.536 1.00 97.69 88 SER A C 1
ATOM 633 O O . SER A 1 88 ? 0.646 14.234 -4.501 1.00 97.69 88 SER A O 1
ATOM 635 N N . PRO A 1 89 ? 0.796 13.376 -2.434 1.00 96.62 89 PRO A N 1
ATOM 636 C CA . PRO A 1 89 ? 2.241 13.615 -2.342 1.00 96.62 89 PRO A CA 1
ATOM 637 C C . PRO A 1 89 ? 3.068 12.858 -3.392 1.00 96.62 89 PRO A C 1
ATOM 639 O O . PRO A 1 89 ? 4.212 13.220 -3.651 1.00 96.62 89 PRO A O 1
ATOM 642 N N . LYS A 1 90 ? 2.497 11.811 -4.004 1.00 93.25 90 LYS A N 1
ATOM 643 C CA . LYS A 1 90 ? 3.081 11.063 -5.126 1.00 93.25 90 LYS A CA 1
ATOM 644 C C . LYS A 1 90 ? 2.515 11.466 -6.496 1.00 93.25 90 LYS A C 1
ATOM 646 O O . LYS A 1 90 ? 2.903 10.877 -7.498 1.00 93.25 90 LYS A O 1
ATOM 651 N N . GLY A 1 91 ? 1.581 12.416 -6.546 1.00 93.12 91 GLY A N 1
ATOM 652 C CA . GLY A 1 91 ? 0.857 12.804 -7.761 1.00 93.12 91 GLY A CA 1
ATOM 653 C C . GLY A 1 91 ? -0.425 12.006 -8.040 1.00 93.12 91 GLY A C 1
ATOM 654 O O . GLY A 1 91 ? -1.006 12.163 -9.109 1.00 93.12 91 GLY A O 1
ATOM 655 N N . GLY A 1 92 ? -0.872 11.160 -7.105 1.00 93.94 92 GLY A N 1
ATOM 656 C CA . GLY A 1 92 ? -2.132 10.416 -7.203 1.00 93.94 92 GLY A CA 1
ATOM 657 C C . GLY A 1 92 ? -3.347 11.169 -6.632 1.00 93.94 92 GLY A C 1
ATOM 658 O O . GLY A 1 92 ? -3.248 12.342 -6.266 1.00 93.94 92 GLY A O 1
ATOM 659 N N . PRO A 1 93 ? -4.511 10.504 -6.521 1.00 96.62 93 PRO A N 1
ATOM 660 C CA . PRO A 1 93 ? -5.694 11.077 -5.879 1.00 96.62 93 PRO A CA 1
ATOM 661 C C . PRO A 1 93 ? -5.497 11.235 -4.364 1.00 96.62 93 PRO A C 1
ATOM 663 O O . PRO A 1 93 ? -4.859 10.403 -3.718 1.00 96.62 93 PRO A O 1
ATOM 666 N N . SER A 1 94 ? -6.099 12.268 -3.772 1.00 97.19 94 SER A N 1
ATOM 667 C CA . SER A 1 94 ? -5.988 12.544 -2.331 1.00 97.19 94 SER A CA 1
ATOM 668 C C . SER A 1 94 ? -6.949 11.745 -1.444 1.00 97.19 94 SER A C 1
ATOM 670 O O . SER A 1 94 ? -6.922 11.865 -0.222 1.00 97.19 94 SER A O 1
ATOM 672 N N . ASN A 1 95 ? -7.823 10.943 -2.048 1.00 97.31 95 ASN A N 1
ATOM 673 C CA . ASN A 1 95 ? -8.901 10.237 -1.366 1.00 97.31 95 ASN A CA 1
ATOM 674 C C . ASN A 1 95 ? -9.194 8.872 -2.011 1.00 97.31 95 ASN A C 1
ATOM 676 O O . ASN A 1 95 ? -10.348 8.550 -2.312 1.00 97.31 95 ASN A O 1
ATOM 680 N N . LEU A 1 96 ? -8.160 8.061 -2.258 1.00 98.50 96 LEU A N 1
ATOM 681 C CA . LEU A 1 96 ? -8.370 6.727 -2.819 1.00 98.50 96 LEU A CA 1
ATOM 682 C C . LEU A 1 96 ? -9.030 5.823 -1.772 1.00 98.50 96 LEU A C 1
ATOM 684 O O . LEU A 1 96 ? -8.438 5.547 -0.729 1.00 98.50 96 LEU A O 1
ATOM 688 N N . ASN A 1 97 ? -10.253 5.370 -2.053 1.00 98.50 97 ASN A N 1
ATOM 689 C CA . ASN A 1 97 ? -10.997 4.471 -1.172 1.00 98.50 97 ASN A CA 1
ATOM 690 C C . ASN A 1 97 ? -10.623 3.011 -1.443 1.00 98.50 97 ASN A C 1
ATOM 692 O O . ASN A 1 97 ? -10.694 2.546 -2.583 1.00 98.50 97 ASN A O 1
ATOM 696 N N . GLY A 1 98 ? -10.294 2.285 -0.380 1.00 98.38 98 GLY A N 1
ATOM 697 C CA . GLY A 1 98 ? -10.072 0.847 -0.348 1.00 98.38 98 GLY A CA 1
ATOM 698 C C . GLY A 1 98 ? -11.016 0.161 0.638 1.00 98.38 98 GLY A C 1
ATOM 699 O O . GLY A 1 98 ? -11.379 0.724 1.671 1.00 98.38 98 GLY A O 1
ATOM 700 N N . THR A 1 99 ? -11.421 -1.069 0.327 1.00 97.88 99 THR A N 1
ATOM 701 C CA . THR A 1 99 ? -12.192 -1.939 1.226 1.00 97.88 99 THR A CA 1
ATOM 702 C C . THR A 1 99 ? -11.434 -3.236 1.465 1.00 97.88 99 THR A C 1
ATOM 704 O O . THR A 1 99 ? -10.997 -3.880 0.511 1.00 97.88 99 TH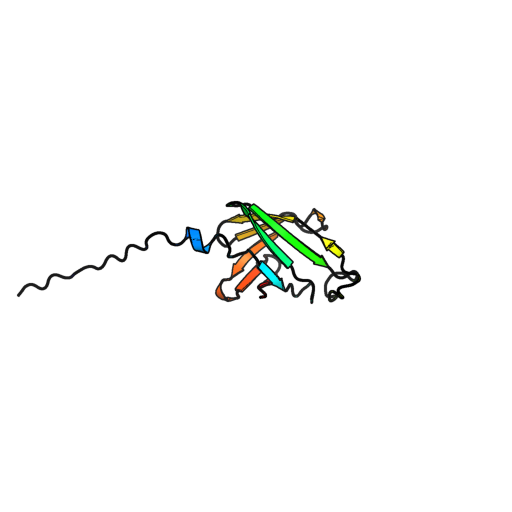R A O 1
ATOM 707 N N . TYR A 1 100 ? -11.288 -3.648 2.723 1.00 97.38 100 TYR A N 1
ATOM 708 C CA . TYR A 1 100 ? -10.685 -4.939 3.031 1.00 97.38 100 TYR A CA 1
ATOM 709 C C . TYR A 1 100 ? -11.653 -6.076 2.698 1.00 97.38 100 TYR A C 1
ATOM 711 O O . TYR A 1 100 ? -12.738 -6.185 3.270 1.00 97.38 100 TYR A O 1
ATOM 719 N N . SER A 1 101 ? -11.240 -6.957 1.794 1.00 96.50 101 SER A N 1
ATOM 720 C CA . SER A 1 101 ? -11.914 -8.218 1.515 1.00 96.50 101 SER A CA 1
ATOM 721 C C . SER A 1 101 ? -11.265 -9.320 2.344 1.00 96.50 101 SER A C 1
ATOM 723 O O . SER A 1 101 ? -10.137 -9.731 2.073 1.00 96.50 101 SER A O 1
ATOM 725 N N . VAL A 1 102 ? -11.995 -9.816 3.346 1.00 93.38 102 VAL A N 1
ATOM 726 C CA . VAL A 1 102 ? -11.551 -10.946 4.179 1.00 93.38 102 VAL A CA 1
ATOM 727 C C . VAL A 1 102 ? -11.388 -12.213 3.336 1.00 93.38 102 VAL A C 1
ATOM 729 O O . VAL A 1 102 ? -10.399 -12.918 3.485 1.00 93.38 102 VAL A O 1
ATOM 732 N N . GLU A 1 103 ? -12.311 -12.459 2.403 1.00 94.00 103 GLU A N 1
ATOM 733 C CA . GLU A 1 103 ? -12.282 -13.618 1.499 1.00 94.00 103 GLU A CA 1
ATOM 734 C C . GLU A 1 103 ? -11.043 -13.627 0.596 1.00 94.00 103 GLU A C 1
ATOM 736 O O . GLU A 1 103 ? -10.385 -14.653 0.448 1.00 94.00 103 GLU A O 1
ATOM 741 N N . ARG A 1 104 ? -10.695 -12.471 0.018 1.00 95.50 104 ARG A N 1
ATOM 742 C CA . ARG A 1 104 ? -9.532 -12.338 -0.873 1.00 95.50 104 ARG A CA 1
ATOM 743 C C . ARG A 1 104 ? -8.230 -12.068 -0.123 1.00 95.50 104 ARG A C 1
ATOM 745 O O . ARG A 1 104 ? -7.178 -12.022 -0.752 1.00 95.50 104 ARG A O 1
ATOM 752 N N . ASN A 1 105 ? -8.307 -11.836 1.189 1.00 96.25 105 ASN A N 1
ATOM 753 C CA . ASN A 1 105 ? -7.212 -11.346 2.020 1.00 96.25 105 ASN A CA 1
ATOM 754 C C . ASN A 1 105 ? -6.484 -10.148 1.370 1.00 96.25 105 ASN A C 1
ATOM 756 O O . ASN A 1 105 ? -5.262 -10.146 1.211 1.00 96.25 105 ASN A O 1
ATOM 760 N N . ALA A 1 106 ? -7.257 -9.158 0.915 1.00 97.94 106 ALA A N 1
ATOM 761 C CA . ALA A 1 106 ? -6.773 -8.075 0.060 1.00 97.94 106 ALA A CA 1
ATOM 762 C C . ALA A 1 106 ? -7.495 -6.750 0.325 1.00 97.94 106 ALA A C 1
ATOM 764 O O . ALA A 1 106 ? -8.658 -6.737 0.726 1.00 97.94 106 ALA A O 1
ATOM 765 N N . ILE A 1 107 ? -6.833 -5.635 0.020 1.00 98.50 107 ILE A N 1
ATOM 766 C CA . ILE A 1 107 ? -7.458 -4.312 -0.069 1.00 98.50 107 ILE A CA 1
ATOM 767 C C . ILE A 1 107 ? -7.924 -4.122 -1.510 1.00 98.50 107 ILE A C 1
ATOM 769 O O . ILE A 1 107 ? -7.104 -4.105 -2.424 1.00 98.50 107 ILE A O 1
ATOM 773 N N . VAL A 1 108 ? -9.232 -4.000 -1.716 1.00 98.56 108 VAL A N 1
ATOM 774 C CA . VAL A 1 108 ? -9.833 -3.740 -3.028 1.00 98.56 108 VAL A CA 1
ATOM 775 C C . VAL A 1 108 ? -10.066 -2.242 -3.163 1.00 98.56 108 VAL A C 1
ATOM 777 O O . VAL A 1 108 ? -10.823 -1.667 -2.381 1.00 98.56 108 VAL A O 1
ATOM 780 N N . TRP A 1 109 ? -9.408 -1.620 -4.132 1.00 98.56 109 TRP A N 1
ATOM 781 C CA . TRP A 1 109 ? -9.456 -0.184 -4.379 1.00 98.56 109 TRP A CA 1
ATOM 782 C C . TRP A 1 109 ? -10.583 0.187 -5.345 1.00 98.56 109 TRP A C 1
ATOM 784 O O . TRP A 1 109 ? -10.989 -0.604 -6.197 1.00 98.56 109 TRP A O 1
ATOM 794 N N . GLN A 1 110 ? -11.096 1.412 -5.215 1.00 98.19 110 GLN A N 1
ATOM 795 C CA . GLN A 1 110 ? -12.187 1.933 -6.050 1.00 98.19 110 GLN A CA 1
ATOM 796 C C . GLN A 1 110 ? -11.834 2.052 -7.542 1.00 98.19 110 GLN A C 1
ATOM 798 O O . GLN A 1 110 ? -12.731 2.130 -8.375 1.00 98.19 110 GLN A O 1
ATOM 803 N N . ASP A 1 111 ? -10.545 2.081 -7.875 1.00 96.88 111 ASP A N 1
ATOM 804 C CA . ASP A 1 111 ? -10.028 2.124 -9.247 1.00 96.88 111 ASP A CA 1
ATOM 805 C C . ASP A 1 111 ? -9.932 0.732 -9.901 1.00 96.88 111 ASP A C 1
ATOM 807 O O . ASP A 1 111 ? -9.570 0.618 -11.070 1.00 96.88 111 ASP A O 1
ATOM 811 N N . GLY A 1 112 ? -10.283 -0.327 -9.166 1.00 97.50 112 GLY A N 1
ATOM 812 C CA . GLY A 1 112 ? -10.216 -1.710 -9.626 1.00 97.50 112 GLY A CA 1
ATOM 813 C C . GLY A 1 112 ? -8.911 -2.431 -9.280 1.00 97.50 112 GLY A C 1
ATOM 814 O O . GLY A 1 112 ? -8.846 -3.646 -9.480 1.00 97.50 112 GLY A O 1
ATOM 815 N N . ASN A 1 113 ? -7.903 -1.750 -8.719 1.00 98.19 113 ASN A N 1
ATOM 816 C CA . ASN A 1 113 ? -6.696 -2.409 -8.224 1.00 98.19 113 ASN A CA 1
ATOM 817 C C . ASN A 1 113 ? -7.009 -3.235 -6.957 1.00 98.19 113 ASN A C 1
ATOM 819 O O . ASN A 1 113 ? -7.938 -2.947 -6.199 1.00 98.19 113 ASN A O 1
ATOM 823 N N . ALA A 1 114 ? -6.229 -4.283 -6.699 1.00 98.50 114 ALA A N 1
ATOM 824 C CA . ALA A 1 114 ? -6.361 -5.100 -5.502 1.00 98.50 114 ALA A CA 1
ATOM 825 C C . ALA A 1 114 ? -4.991 -5.451 -4.927 1.00 98.50 114 ALA A C 1
ATOM 827 O O . ALA A 1 114 ? -4.225 -6.215 -5.512 1.00 98.50 114 ALA A O 1
ATOM 828 N N . TRP A 1 115 ? -4.711 -4.924 -3.741 1.00 98.69 115 TRP A N 1
ATOM 829 C CA . TRP A 1 115 ? -3.475 -5.201 -3.030 1.00 98.69 115 TRP A CA 1
ATOM 830 C C . TRP A 1 115 ? -3.644 -6.453 -2.179 1.00 98.69 115 TRP A C 1
ATOM 832 O O . TRP A 1 115 ? -4.381 -6.437 -1.193 1.00 98.69 115 TRP A O 1
ATOM 842 N N . THR A 1 116 ? -2.984 -7.547 -2.552 1.00 98.56 116 THR A N 1
ATOM 843 C CA . THR A 1 116 ? -3.134 -8.840 -1.862 1.00 98.56 116 THR A CA 1
ATOM 844 C C . THR A 1 116 ? -2.135 -8.938 -0.723 1.00 98.56 116 THR A C 1
ATOM 846 O O . THR A 1 116 ? -0.941 -8.725 -0.940 1.00 98.56 116 THR A O 1
ATOM 849 N N . LYS A 1 117 ? -2.606 -9.250 0.489 1.00 98.00 117 LYS A N 1
ATOM 850 C CA . LYS A 1 117 ? -1.757 -9.335 1.679 1.00 98.00 117 LYS A CA 1
ATOM 851 C C . LYS A 1 117 ? -0.744 -10.468 1.522 1.00 98.00 117 LYS A C 1
ATOM 853 O O . LYS A 1 117 ? -1.097 -11.567 1.098 1.00 98.00 117 LYS A O 1
ATOM 858 N N . ILE A 1 118 ? 0.510 -10.186 1.856 1.00 96.69 118 ILE A N 1
ATOM 859 C CA . ILE A 1 118 ? 1.631 -11.128 1.776 1.00 96.69 118 ILE A CA 1
ATOM 860 C C . ILE A 1 118 ? 2.249 -11.323 3.163 1.00 96.69 118 ILE A C 1
ATOM 862 O O . ILE A 1 118 ? 2.245 -10.399 3.982 1.00 96.69 118 ILE A O 1
ATOM 866 N N . ASN A 1 119 ? 2.738 -12.541 3.408 1.00 79.88 119 ASN A N 1
ATOM 867 C CA . ASN A 1 119 ? 3.339 -12.962 4.677 1.00 79.88 119 ASN A CA 1
ATOM 868 C C . ASN A 1 119 ? 4.809 -12.550 4.776 1.00 79.88 119 ASN A C 1
ATOM 870 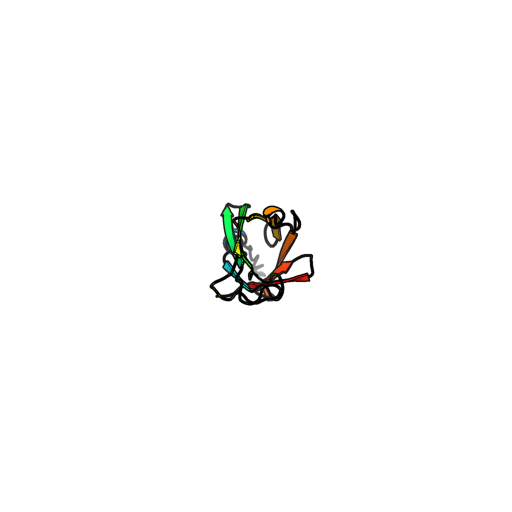O O . ASN A 1 119 ? 5.515 -12.642 3.747 1.00 79.88 119 ASN A O 1
#

pLDDT: mean 88.46, std 17.28, range [41.66, 98.69]

Organism: NCBI:txid89044

Secondary structure (DSSP, 8-state):
---------------HHHHHTTSS-EEEEETTEEEEEEEEEE-SSSEEEEEEEE-TT-TTPPP-SSS-EEEEEEEEEEETTEEEE--GGGTS-TTEEEEEETTTTEEEETTS-EEEEE-

Radius of gyration: 19.49 Å; chains: 1; bounding box: 64×47×46 Å

Foldseek 3Di:
DDDDDDDPPPPPPDPLQVVQQCLQAAWWAWQQAAQWIKGWAAPDPFKIFIWIWHAPVGTPDYHPVPRTHIDDRWIWTDDRQKIFTQCVVVPDHGTWIWGQDPPQSWTQTPVRIIIHGDD